Protein AF-F2I9W1-F1 (afdb_monomer_lite)

Foldseek 3Di:
DDPVVVVVVVVVVVLLVVLVVLLVVLVVDDALVVLLVVCVVVVDDPSSLVNNLVVCVVVVVVSNVVSSVVNCVVVVHDD

Organism: Fluviicola taffensis (strain DSM 16823 / NCIMB 13979 / RW262) (NCBI:txid755732)

pLDDT: mean 93.9, std 4.84, range [61.88, 97.38]

Secondary structure (DSSP, 8-state):
--HHHHHHHHHHHHHHHHHHHHHHHHTT--SHHHHHHHHHHH---HHHHHHHHHHHHHTT-HHHHHHHHHHHHHHT---

Structure (mmCIF, N/CA/C/O backbone):
data_AF-F2I9W1-F1
#
_entry.id   AF-F2I9W1-F1
#
loop_
_atom_site.group_PDB
_atom_site.id
_atom_site.type_symbol
_atom_site.label_atom_id
_atom_site.label_alt_id
_atom_site.label_comp_id
_atom_site.label_asym_id
_atom_site.label_entity_id
_atom_site.label_seq_id
_atom_site.pdbx_PDB_ins_code
_atom_site.Cartn_x
_atom_site.Cartn_y
_atom_site.Cartn_z
_atom_site.occupancy
_atom_site.B_iso_or_equiv
_atom_site.auth_seq_id
_atom_site.auth_comp_id
_atom_site.auth_asym_id
_atom_site.auth_atom_id
_atom_site.pdbx_PDB_model_num
ATOM 1 N N . MET A 1 1 ? 19.991 4.309 -24.503 1.00 61.88 1 MET A N 1
ATOM 2 C CA . MET A 1 1 ? 19.817 3.590 -23.227 1.00 61.88 1 MET A CA 1
ATOM 3 C C . MET A 1 1 ? 20.219 2.153 -23.468 1.00 61.88 1 MET A C 1
ATOM 5 O O . MET A 1 1 ? 20.063 1.680 -24.589 1.00 61.88 1 MET A O 1
ATOM 9 N N . SER A 1 2 ? 20.798 1.487 -22.477 1.00 88.31 2 SER A N 1
ATOM 10 C CA . SER A 1 2 ? 21.017 0.043 -22.576 1.00 88.31 2 SER A CA 1
ATOM 11 C C . SER A 1 2 ? 19.681 -0.696 -22.435 1.00 88.31 2 SER A C 1
ATOM 13 O O . SER A 1 2 ? 18.773 -0.213 -21.758 1.00 88.31 2 SER A O 1
ATOM 15 N N . HIS A 1 3 ? 19.559 -1.890 -23.019 1.00 85.31 3 HIS A N 1
ATOM 16 C CA . HIS A 1 3 ? 18.354 -2.717 -22.855 1.00 85.31 3 HIS A CA 1
ATOM 17 C C . HIS A 1 3 ? 18.045 -3.034 -21.382 1.00 85.31 3 HIS A C 1
ATOM 19 O O . HIS A 1 3 ? 16.887 -3.219 -21.016 1.00 85.31 3 HIS A O 1
ATOM 25 N N . GLN A 1 4 ? 19.066 -3.037 -20.518 1.00 90.69 4 GLN A N 1
ATOM 26 C CA . GLN A 1 4 ? 18.891 -3.193 -19.077 1.00 90.69 4 GLN A CA 1
ATOM 27 C C . GLN A 1 4 ? 18.199 -1.977 -18.441 1.00 90.69 4 GLN A C 1
ATOM 29 O O . GLN A 1 4 ? 17.329 -2.142 -17.591 1.00 90.69 4 GLN A O 1
ATOM 34 N N . GLU A 1 5 ? 18.558 -0.759 -18.851 1.00 93.06 5 GLU A N 1
ATOM 35 C CA . GLU A 1 5 ? 17.933 0.477 -18.355 1.00 93.06 5 GLU A CA 1
ATOM 36 C C . GLU A 1 5 ? 16.476 0.596 -18.815 1.00 93.06 5 GLU A C 1
ATOM 38 O O . GLU A 1 5 ? 15.614 1.002 -18.037 1.00 93.06 5 GLU A O 1
ATOM 43 N N . GLU A 1 6 ? 16.191 0.208 -20.060 1.00 93.06 6 GLU A N 1
ATOM 44 C CA . GLU A 1 6 ? 14.834 0.197 -20.617 1.00 93.06 6 GLU A CA 1
ATOM 45 C C . GLU A 1 6 ? 13.934 -0.800 -19.881 1.00 93.06 6 GLU A C 1
ATOM 47 O O . GLU A 1 6 ? 12.814 -0.458 -19.494 1.00 93.06 6 GLU A O 1
ATOM 52 N N . LEU A 1 7 ? 14.445 -2.007 -1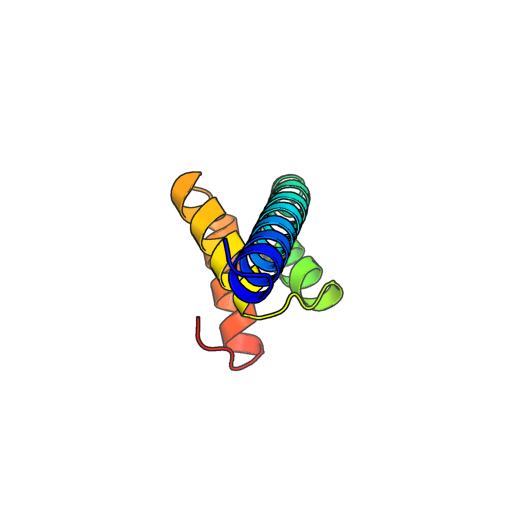9.614 1.00 94.12 7 LEU A N 1
ATOM 53 C CA . LEU A 1 7 ? 13.736 -3.015 -18.832 1.00 94.12 7 LEU A CA 1
ATOM 54 C C . LEU A 1 7 ? 13.473 -2.537 -17.398 1.00 94.12 7 LEU A C 1
ATOM 56 O O . LEU A 1 7 ? 12.350 -2.657 -16.908 1.00 94.12 7 LEU A O 1
ATOM 60 N N . ASN A 1 8 ? 14.482 -1.963 -16.738 1.00 94.38 8 ASN A N 1
ATOM 61 C CA . ASN A 1 8 ? 14.341 -1.448 -15.376 1.00 94.38 8 ASN A CA 1
ATOM 62 C C . ASN A 1 8 ? 13.279 -0.338 -15.302 1.00 94.38 8 ASN A C 1
ATOM 64 O O . ASN A 1 8 ? 12.439 -0.367 -14.403 1.00 94.38 8 ASN A O 1
ATOM 68 N N . ARG A 1 9 ? 13.252 0.584 -16.276 1.00 94.75 9 ARG A N 1
ATOM 69 C CA . ARG A 1 9 ? 12.201 1.611 -16.376 1.00 94.75 9 ARG A CA 1
ATOM 70 C C . ARG A 1 9 ? 10.812 1.009 -16.537 1.00 94.75 9 ARG A C 1
ATOM 72 O O . ARG A 1 9 ? 9.892 1.415 -15.836 1.00 94.75 9 ARG A O 1
ATOM 79 N N . ALA A 1 10 ? 10.654 0.032 -17.428 1.00 94.19 10 ALA A N 1
ATOM 80 C CA . ALA A 1 10 ? 9.359 -0.607 -17.651 1.00 94.19 10 ALA A CA 1
ATOM 81 C C . ALA A 1 10 ? 8.840 -1.317 -16.386 1.00 94.19 10 ALA A C 1
ATOM 83 O O . ALA A 1 10 ? 7.645 -1.257 -16.074 1.00 94.19 10 ALA A O 1
ATOM 84 N N . ILE A 1 11 ? 9.737 -1.960 -15.631 1.00 93.56 11 ILE A N 1
ATOM 85 C CA . ILE A 1 11 ? 9.409 -2.581 -14.342 1.00 93.56 11 ILE A CA 1
ATOM 86 C C . ILE A 1 11 ? 8.965 -1.516 -13.337 1.00 93.56 11 ILE A C 1
ATOM 88 O O . ILE A 1 11 ? 7.925 -1.676 -12.697 1.00 93.56 11 ILE A O 1
ATOM 92 N N . GLU A 1 12 ? 9.715 -0.423 -13.217 1.00 94.44 12 GLU A N 1
ATOM 93 C CA . GLU A 1 12 ? 9.403 0.658 -12.284 1.00 94.44 12 GLU A CA 1
ATOM 94 C C . GLU A 1 12 ? 8.056 1.326 -12.597 1.00 94.44 12 GLU A C 1
ATOM 96 O O . GLU A 1 12 ? 7.217 1.481 -11.708 1.00 94.44 12 GLU A O 1
ATOM 101 N N . GLU A 1 13 ? 7.789 1.638 -13.866 1.00 94.88 13 GLU A N 1
ATOM 102 C CA . GLU A 1 13 ? 6.497 2.178 -14.301 1.00 94.88 13 GLU A CA 1
ATOM 103 C C . GLU A 1 13 ? 5.337 1.228 -13.988 1.00 94.88 13 GLU A C 1
ATOM 105 O O . GLU A 1 13 ? 4.256 1.666 -13.586 1.00 94.88 13 GLU A O 1
ATOM 110 N N . THR A 1 14 ? 5.552 -0.079 -14.145 1.00 94.56 14 THR A N 1
ATOM 111 C CA . THR A 1 14 ? 4.538 -1.091 -13.832 1.00 94.56 14 THR A CA 1
ATOM 112 C C . THR A 1 14 ? 4.249 -1.132 -12.334 1.00 94.56 14 THR A C 1
ATOM 114 O O . THR A 1 14 ? 3.084 -1.147 -11.933 1.00 94.56 14 THR A O 1
ATOM 117 N N . GLN A 1 15 ? 5.290 -1.099 -11.498 1.00 93.94 15 GLN A N 1
ATOM 118 C CA . GLN A 1 15 ? 5.138 -1.051 -10.044 1.00 93.94 15 GLN A CA 1
ATOM 119 C C . GLN A 1 15 ? 4.399 0.212 -9.593 1.00 93.94 15 GLN A C 1
ATOM 121 O O . GLN A 1 15 ? 3.511 0.118 -8.747 1.00 93.94 15 GLN A O 1
ATOM 126 N N . ASN A 1 16 ? 4.715 1.367 -10.185 1.00 94.88 16 ASN A N 1
ATOM 127 C CA . ASN A 1 16 ? 4.033 2.630 -9.896 1.00 94.88 16 ASN A CA 1
ATOM 128 C C . ASN A 1 16 ? 2.545 2.557 -10.236 1.00 94.88 16 ASN A C 1
ATOM 130 O O . ASN A 1 16 ? 1.705 2.795 -9.371 1.00 94.88 16 ASN A O 1
ATOM 134 N N . LYS A 1 17 ? 2.201 2.131 -11.456 1.00 95.62 17 LYS A N 1
ATOM 135 C CA . LYS A 1 17 ? 0.798 1.990 -11.879 1.00 95.62 17 LYS A CA 1
ATOM 136 C C . LYS A 1 17 ? 0.026 1.006 -11.005 1.00 95.62 17 LYS A C 1
ATOM 138 O O . LYS A 1 17 ? -1.152 1.219 -10.722 1.00 95.62 17 LYS A O 1
ATOM 143 N N . PHE A 1 18 ? 0.675 -0.074 -10.576 1.00 94.62 18 PHE A N 1
ATOM 144 C CA . PHE A 1 18 ? 0.043 -1.053 -9.702 1.00 94.62 18 PHE A CA 1
ATOM 145 C C . PHE A 1 18 ? -0.189 -0.505 -8.288 1.00 94.62 18 PHE A C 1
ATOM 147 O O . PHE A 1 18 ? -1.281 -0.679 -7.746 1.00 94.62 18 PHE A O 1
ATOM 154 N N . ALA A 1 19 ? 0.786 0.209 -7.719 1.00 95.75 19 ALA A N 1
ATOM 155 C CA . ALA A 1 19 ? 0.627 0.892 -6.438 1.00 95.75 19 ALA A CA 1
ATOM 156 C C . ALA A 1 19 ? -0.492 1.943 -6.499 1.00 95.75 19 ALA A C 1
ATOM 158 O O . ALA A 1 19 ? -1.381 1.931 -5.654 1.00 95.75 19 ALA A O 1
ATOM 159 N N . GLU A 1 20 ? -0.529 2.773 -7.546 1.00 95.88 20 GLU A N 1
ATOM 160 C CA . GLU A 1 20 ? -1.600 3.753 -7.762 1.00 95.88 20 GLU A CA 1
ATOM 161 C C . GLU A 1 20 ? -2.986 3.109 -7.856 1.00 95.88 20 GLU A C 1
ATOM 163 O O . GLU A 1 20 ? -3.960 3.646 -7.323 1.00 95.88 20 GLU A O 1
ATOM 168 N N . LEU A 1 21 ? -3.095 1.972 -8.552 1.00 95.81 21 LEU A N 1
ATOM 169 C CA . LEU A 1 21 ? -4.344 1.225 -8.654 1.00 95.81 21 LEU A CA 1
ATOM 170 C C . LEU A 1 21 ? -4.800 0.752 -7.273 1.00 95.81 21 LEU A C 1
ATOM 172 O O . LEU A 1 21 ? -5.956 0.970 -6.914 1.00 95.81 21 LEU A O 1
ATOM 176 N N . ILE A 1 22 ? -3.901 0.156 -6.486 1.00 95.38 22 ILE A N 1
ATOM 177 C CA . ILE A 1 22 ? -4.227 -0.285 -5.129 1.00 95.38 22 ILE A CA 1
ATOM 178 C C . ILE A 1 22 ? -4.608 0.908 -4.245 1.00 95.38 22 ILE A C 1
ATOM 180 O O . ILE A 1 22 ? -5.651 0.853 -3.601 1.00 95.38 22 ILE A O 1
ATOM 184 N N . SER A 1 23 ? -3.854 2.009 -4.265 1.00 94.75 23 SER A N 1
ATOM 185 C CA . SER A 1 23 ? -4.197 3.223 -3.511 1.00 94.75 23 SER A CA 1
ATOM 186 C C . SER A 1 23 ? -5.560 3.795 -3.921 1.00 94.75 23 SER A C 1
ATOM 188 O O . SER A 1 23 ? -6.308 4.291 -3.083 1.00 94.75 23 SER A O 1
ATOM 190 N N . LYS A 1 24 ? -5.941 3.720 -5.204 1.00 94.94 24 LYS A N 1
ATOM 191 C CA . LYS A 1 24 ? -7.294 4.097 -5.661 1.00 94.94 24 LYS A CA 1
ATOM 192 C C . LYS A 1 24 ? -8.372 3.173 -5.097 1.00 94.94 24 LYS A C 1
ATOM 194 O O . LYS A 1 24 ? -9.425 3.667 -4.715 1.00 94.94 24 LYS A O 1
ATOM 199 N N . MET A 1 25 ? -8.116 1.867 -5.033 1.00 95.12 25 MET A N 1
ATOM 200 C CA . MET A 1 25 ? -9.050 0.913 -4.428 1.00 95.12 25 MET A CA 1
ATOM 201 C C . MET A 1 25 ? -9.192 1.151 -2.922 1.00 95.12 25 MET A C 1
ATOM 203 O O . MET A 1 25 ? -10.312 1.201 -2.427 1.00 95.12 25 MET A O 1
ATOM 207 N N . ILE A 1 26 ? -8.083 1.364 -2.211 1.00 94.81 26 ILE A N 1
ATOM 208 C CA . ILE A 1 26 ? -8.074 1.622 -0.765 1.00 94.81 26 ILE A CA 1
ATOM 209 C C . ILE A 1 26 ? -8.860 2.889 -0.420 1.00 94.81 26 ILE A C 1
ATOM 211 O O . ILE A 1 26 ? -9.676 2.851 0.487 1.00 94.81 26 ILE A O 1
ATOM 215 N N . ARG A 1 27 ? -8.733 3.969 -1.201 1.00 89.50 27 ARG A N 1
ATOM 216 C CA . ARG A 1 27 ? -9.503 5.210 -0.980 1.00 89.50 27 ARG A CA 1
ATOM 217 C C . ARG A 1 27 ? -11.023 5.063 -1.103 1.00 89.50 27 ARG A C 1
ATOM 219 O O . ARG A 1 27 ? -11.749 5.977 -0.735 1.00 89.50 27 ARG A O 1
ATOM 226 N N . SER A 1 28 ? -11.511 3.954 -1.660 1.00 91.19 28 SER A N 1
ATOM 227 C CA . SER A 1 28 ? -12.948 3.641 -1.679 1.00 91.19 28 SER A CA 1
ATOM 228 C C . SER A 1 28 ? -13.423 2.877 -0.436 1.00 91.19 28 SER A C 1
ATOM 230 O O . SER A 1 28 ? -14.608 2.568 -0.321 1.00 91.19 28 SER A O 1
ATOM 232 N N . ILE A 1 29 ? -12.506 2.561 0.482 1.00 93.75 29 ILE A N 1
ATOM 233 C CA . ILE A 1 29 ? -12.748 1.856 1.737 1.00 93.75 29 ILE A CA 1
ATOM 2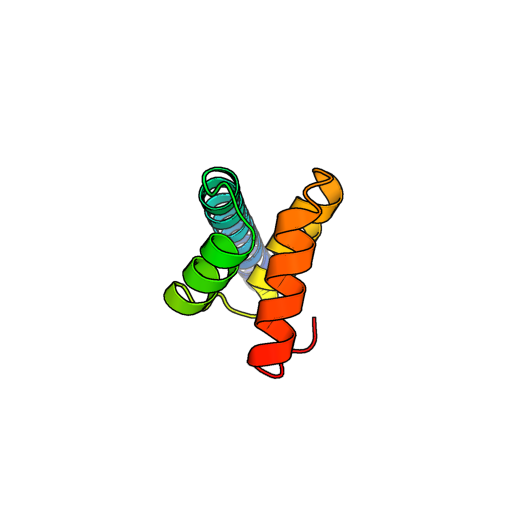34 C C . ILE A 1 29 ? -12.805 2.894 2.863 1.00 93.75 29 ILE A C 1
ATOM 236 O O . ILE A 1 29 ? -11.929 3.742 2.970 1.00 93.75 29 ILE A O 1
ATOM 240 N N . ASN A 1 30 ? -13.848 2.827 3.692 1.00 87.06 30 ASN A N 1
ATOM 241 C CA . ASN A 1 30 ? -14.188 3.894 4.642 1.00 87.06 30 ASN A CA 1
ATOM 242 C C . ASN A 1 30 ? -13.621 3.698 6.055 1.00 87.06 30 ASN A C 1
ATOM 244 O O . ASN A 1 30 ? -13.941 4.488 6.939 1.00 87.06 30 ASN A O 1
ATOM 248 N N . ASP A 1 31 ? -12.895 2.609 6.303 1.00 93.62 31 ASP A N 1
ATOM 249 C CA . ASP A 1 31 ? -12.367 2.314 7.628 1.00 93.62 31 ASP A CA 1
ATOM 250 C C . ASP A 1 31 ? -11.082 1.482 7.571 1.00 93.62 31 ASP A C 1
ATOM 252 O O . ASP A 1 31 ? -10.926 0.580 6.739 1.00 93.62 31 ASP A O 1
ATOM 256 N N . LYS A 1 32 ? -10.187 1.743 8.525 1.00 95.62 32 LYS A N 1
ATOM 257 C CA . LYS A 1 32 ? -8.897 1.062 8.686 1.00 95.62 32 LYS A C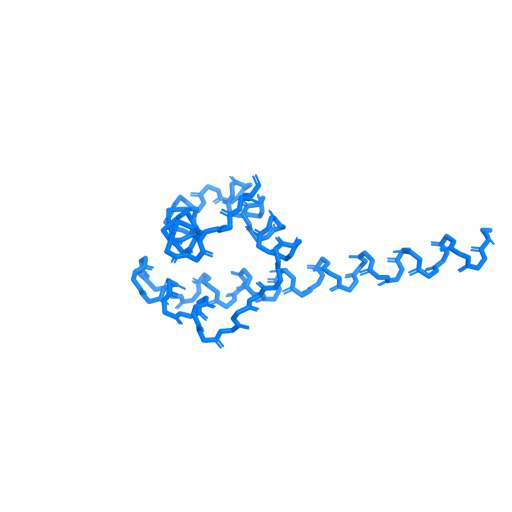A 1
ATOM 258 C C . LYS A 1 32 ? -8.995 -0.467 8.643 1.00 95.62 32 LYS A C 1
ATOM 260 O O . LYS A 1 32 ? -8.164 -1.116 8.011 1.00 95.62 32 LYS A O 1
ATOM 265 N N . LYS A 1 33 ? -9.983 -1.067 9.317 1.00 96.12 33 LYS A N 1
ATOM 266 C CA . LYS A 1 33 ? -10.085 -2.531 9.442 1.00 96.12 33 LYS A CA 1
ATOM 267 C C . LYS A 1 33 ? -10.360 -3.171 8.083 1.00 96.12 33 LYS A C 1
ATOM 269 O O . LYS A 1 33 ? -9.718 -4.158 7.727 1.00 96.12 33 LYS A O 1
ATOM 274 N N . SER A 1 34 ? -11.253 -2.574 7.304 1.00 97.38 34 SER A N 1
ATOM 275 C CA . SER A 1 34 ? -11.535 -3.003 5.936 1.00 97.38 34 SER A CA 1
ATOM 276 C C . SER A 1 34 ? -10.319 -2.828 5.013 1.00 97.38 34 SER A C 1
ATOM 278 O O . SER A 1 34 ? -10.102 -3.650 4.121 1.00 97.38 34 SER A O 1
ATOM 280 N N . ILE A 1 35 ? -9.475 -1.811 5.241 1.00 97.06 35 ILE A N 1
ATOM 281 C CA . ILE A 1 35 ? -8.208 -1.644 4.506 1.00 97.06 35 ILE A CA 1
ATOM 282 C C . ILE A 1 35 ? -7.231 -2.778 4.853 1.00 97.06 35 ILE A C 1
ATOM 284 O O . ILE A 1 35 ? -6.652 -3.385 3.950 1.00 97.06 35 ILE A O 1
ATOM 288 N N . VAL A 1 36 ? -7.080 -3.123 6.135 1.00 97.12 36 VAL A N 1
ATOM 289 C CA . VAL A 1 36 ? -6.239 -4.253 6.577 1.00 97.12 36 VAL A CA 1
ATOM 290 C C . VAL A 1 36 ? -6.729 -5.574 5.976 1.00 97.12 36 VAL A C 1
ATOM 292 O O . VAL A 1 36 ? -5.927 -6.365 5.476 1.00 97.12 36 VAL A O 1
ATOM 295 N N . GLU A 1 37 ? -8.040 -5.821 5.950 1.00 96.94 37 GLU A N 1
ATOM 296 C CA . GLU A 1 37 ? -8.627 -7.018 5.330 1.00 96.94 37 GLU A CA 1
ATOM 297 C C . GLU A 1 37 ? -8.401 -7.058 3.808 1.00 96.94 37 GLU A C 1
ATOM 299 O O . GLU A 1 37 ? -8.074 -8.104 3.229 1.00 96.94 37 GLU A O 1
ATOM 304 N N . PHE A 1 38 ? -8.492 -5.902 3.151 1.00 96.88 38 PHE A N 1
ATOM 305 C CA . PHE A 1 38 ? -8.151 -5.765 1.741 1.00 96.88 38 PHE A CA 1
ATOM 306 C C . PHE A 1 38 ? -6.678 -6.119 1.480 1.00 96.88 38 PHE A C 1
ATOM 308 O O . PHE A 1 38 ? -6.388 -6.897 0.564 1.00 96.88 38 PHE A O 1
ATOM 315 N N . LEU A 1 39 ? -5.747 -5.610 2.293 1.00 96.19 39 LEU A N 1
ATOM 316 C CA . LEU A 1 39 ? -4.319 -5.930 2.189 1.00 96.19 39 LEU A CA 1
ATOM 317 C C . LEU A 1 39 ? -4.053 -7.421 2.443 1.00 96.19 39 LEU A C 1
ATOM 319 O O . LEU A 1 39 ? -3.330 -8.044 1.668 1.00 96.19 39 LEU A O 1
ATOM 323 N N . ASN A 1 40 ? -4.719 -8.021 3.433 1.00 95.75 40 ASN A N 1
ATOM 324 C CA . ASN A 1 40 ? -4.699 -9.464 3.704 1.00 95.75 40 ASN A CA 1
ATOM 325 C C . ASN A 1 40 ? -5.175 -10.312 2.518 1.00 95.75 40 ASN A C 1
ATOM 327 O O . ASN A 1 40 ? -4.641 -11.394 2.254 1.00 95.75 40 ASN A O 1
ATOM 331 N N . THR A 1 41 ? -6.161 -9.813 1.775 1.00 95.56 41 THR A N 1
ATOM 332 C CA . THR A 1 41 ? -6.702 -10.488 0.592 1.00 95.56 41 THR A CA 1
ATOM 333 C C . THR A 1 41 ? -5.773 -10.355 -0.612 1.00 95.56 41 THR A C 1
ATOM 335 O O . THR A 1 41 ? -5.549 -11.324 -1.338 1.00 95.56 41 THR A O 1
ATOM 338 N N . LYS A 1 42 ? -5.241 -9.153 -0.860 1.00 94.19 42 LYS A N 1
ATOM 339 C CA . LYS A 1 42 ? -4.411 -8.872 -2.043 1.00 94.19 42 LYS A CA 1
ATOM 340 C C . LYS A 1 42 ? -2.955 -9.284 -1.882 1.00 94.19 42 LYS A C 1
ATOM 342 O O . LYS A 1 42 ? -2.319 -9.572 -2.891 1.00 94.19 42 LYS A O 1
ATOM 347 N N . LYS A 1 43 ? -2.445 -9.306 -0.650 1.00 94.12 43 LYS A N 1
ATOM 348 C CA . LYS A 1 43 ? -1.056 -9.633 -0.293 1.00 94.12 43 LYS A CA 1
ATOM 349 C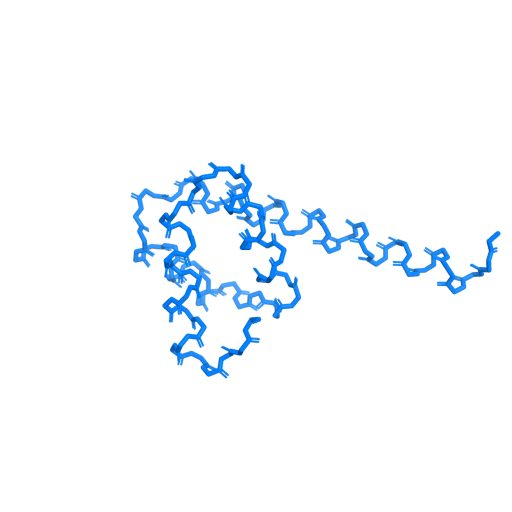 C . LYS A 1 43 ? -0.040 -8.934 -1.207 1.00 94.12 43 LYS A C 1
ATOM 351 O O . LYS A 1 43 ? 0.763 -9.608 -1.857 1.00 94.12 43 LYS A O 1
ATOM 356 N N . PRO A 1 44 ? -0.099 -7.593 -1.326 1.00 92.62 44 PRO A N 1
ATOM 357 C CA . PRO A 1 44 ? 0.821 -6.867 -2.189 1.00 92.62 44 PRO A CA 1
ATOM 358 C C . PRO A 1 44 ? 2.280 -7.107 -1.753 1.00 92.62 44 PRO A C 1
ATOM 360 O O . PRO A 1 44 ? 2.555 -7.179 -0.552 1.00 92.62 44 PRO A O 1
ATOM 363 N N . PRO A 1 45 ? 3.231 -7.205 -2.700 1.00 92.88 45 PRO A N 1
ATOM 364 C CA . PRO A 1 45 ? 4.652 -7.282 -2.374 1.00 92.88 45 PRO A CA 1
ATOM 365 C C . PRO A 1 45 ? 5.129 -6.067 -1.567 1.00 92.88 45 PRO A C 1
ATOM 367 O O . PRO A 1 45 ? 4.594 -4.969 -1.721 1.00 92.88 45 PRO A O 1
ATOM 370 N N . VAL A 1 46 ? 6.196 -6.237 -0.781 1.00 93.69 46 VAL A N 1
ATOM 371 C CA . VAL A 1 46 ? 6.758 -5.178 0.084 1.00 93.69 46 VAL A CA 1
ATOM 372 C C . VAL A 1 46 ? 7.069 -3.891 -0.687 1.00 93.69 46 VAL A C 1
ATOM 374 O O . VAL A 1 46 ? 6.716 -2.807 -0.236 1.00 93.69 46 VAL A O 1
ATOM 377 N N . GLU A 1 47 ? 7.646 -3.993 -1.885 1.00 93.25 47 GLU A N 1
ATOM 378 C CA . GLU A 1 47 ? 7.946 -2.817 -2.717 1.00 93.25 47 GLU A CA 1
ATOM 379 C C . GLU A 1 47 ? 6.688 -2.052 -3.151 1.00 93.25 47 GLU A C 1
ATOM 381 O O . GLU A 1 47 ? 6.704 -0.831 -3.278 1.00 93.25 47 GLU A O 1
ATOM 386 N N . ILE A 1 48 ? 5.568 -2.753 -3.326 1.00 95.50 48 ILE A N 1
ATOM 387 C CA . ILE A 1 48 ? 4.285 -2.122 -3.632 1.00 95.50 48 ILE A CA 1
ATOM 388 C C . ILE A 1 48 ? 3.700 -1.477 -2.374 1.00 95.50 48 ILE A C 1
ATOM 390 O O . ILE A 1 48 ? 3.217 -0.353 -2.454 1.00 95.50 48 ILE A O 1
ATOM 394 N N . LEU A 1 49 ? 3.808 -2.122 -1.206 1.00 96.06 49 LEU A N 1
ATOM 395 C CA . LEU A 1 49 ? 3.392 -1.538 0.077 1.00 96.06 49 LEU A CA 1
ATOM 396 C C . LEU A 1 49 ? 4.135 -0.236 0.390 1.00 96.06 49 LEU A C 1
ATOM 398 O O . LEU A 1 49 ? 3.494 0.739 0.769 1.00 96.06 49 LEU A O 1
ATOM 402 N N . LYS A 1 50 ? 5.456 -0.188 0.170 1.00 95.56 50 LYS A N 1
ATOM 403 C CA . LYS A 1 50 ? 6.256 1.039 0.325 1.00 95.56 50 LYS A CA 1
ATOM 404 C C . LYS A 1 50 ? 5.720 2.176 -0.542 1.00 95.56 50 LYS A C 1
ATOM 406 O O . LYS A 1 50 ? 5.546 3.290 -0.055 1.00 95.56 50 LYS A O 1
ATOM 411 N N . ARG A 1 51 ? 5.415 1.887 -1.812 1.00 96.25 51 ARG A N 1
ATOM 412 C CA . ARG A 1 51 ? 4.863 2.875 -2.751 1.00 96.25 51 ARG A CA 1
ATOM 413 C C . ARG A 1 51 ? 3.454 3.322 -2.351 1.00 96.25 51 ARG A C 1
ATOM 415 O O . ARG A 1 51 ? 3.186 4.516 -2.369 1.00 96.25 51 ARG A O 1
ATOM 422 N N . ILE A 1 52 ? 2.577 2.403 -1.937 1.00 96.56 52 ILE A N 1
ATOM 423 C CA . ILE A 1 52 ? 1.236 2.749 -1.429 1.00 96.56 52 ILE A CA 1
ATOM 424 C C . ILE A 1 52 ? 1.356 3.649 -0.194 1.00 96.56 52 ILE A C 1
ATOM 426 O O . ILE A 1 52 ? 0.651 4.650 -0.112 1.00 96.56 52 ILE A O 1
ATOM 430 N N . ASN A 1 53 ? 2.261 3.329 0.737 1.00 96.31 53 ASN A N 1
ATOM 431 C CA . ASN A 1 53 ? 2.485 4.123 1.943 1.00 96.31 53 ASN A CA 1
ATOM 432 C C . ASN A 1 53 ? 3.002 5.530 1.612 1.00 96.31 53 ASN A C 1
ATOM 434 O O . ASN A 1 53 ? 2.527 6.503 2.184 1.00 96.31 53 ASN A O 1
ATOM 438 N N . ALA A 1 54 ? 3.921 5.657 0.649 1.00 96.31 54 ALA A N 1
ATOM 439 C CA . ALA A 1 54 ? 4.382 6.960 0.167 1.00 96.31 54 ALA A CA 1
ATOM 440 C C . ALA A 1 54 ? 3.228 7.789 -0.424 1.00 96.31 54 ALA A C 1
ATOM 442 O O . ALA A 1 54 ? 3.042 8.939 -0.039 1.00 96.31 54 ALA A O 1
ATOM 443 N N . ILE A 1 55 ? 2.397 7.176 -1.276 1.00 96.12 55 ILE A N 1
ATOM 444 C CA . ILE A 1 55 ? 1.201 7.8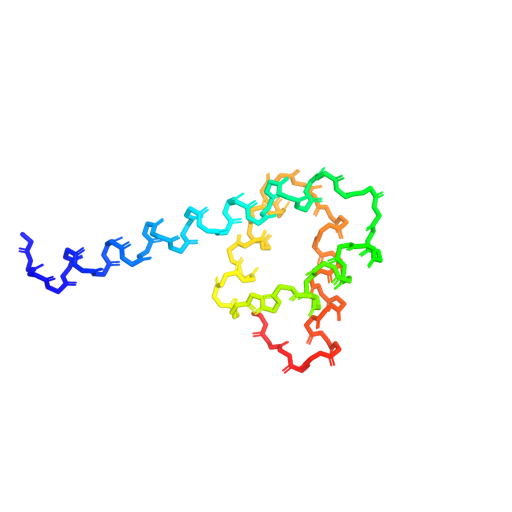22 -1.838 1.00 96.12 55 ILE A CA 1
ATOM 445 C C . ILE A 1 55 ? 0.232 8.245 -0.723 1.00 96.12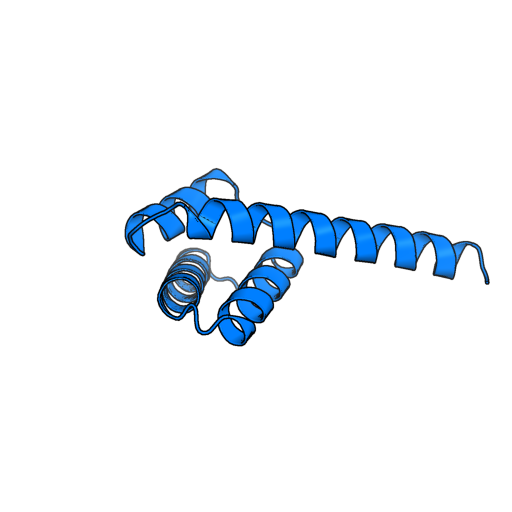 55 ILE A C 1
ATOM 447 O O . ILE A 1 55 ? -0.359 9.319 -0.801 1.00 96.12 55 ILE A O 1
ATOM 451 N N . ALA A 1 56 ? 0.035 7.417 0.304 1.00 95.94 56 ALA A N 1
ATOM 452 C CA . ALA A 1 56 ? -0.845 7.742 1.425 1.00 95.94 56 ALA A CA 1
ATOM 453 C C . ALA A 1 56 ? -0.320 8.947 2.224 1.00 95.94 56 ALA A C 1
ATOM 455 O O . ALA A 1 56 ? -1.085 9.868 2.496 1.00 95.94 56 ALA A O 1
ATOM 456 N N . ILE A 1 57 ? 0.988 8.991 2.506 1.00 96.25 57 ILE A N 1
ATOM 457 C CA . ILE A 1 57 ? 1.646 10.128 3.170 1.00 96.25 57 ILE A CA 1
ATOM 458 C C . ILE A 1 57 ? 1.479 11.414 2.351 1.00 96.25 57 ILE A C 1
ATOM 460 O O . ILE A 1 57 ? 1.101 12.441 2.908 1.00 96.25 57 ILE A O 1
ATOM 464 N N . GLU A 1 58 ? 1.725 11.363 1.038 1.00 96.56 58 GLU A N 1
ATOM 465 C CA . GLU A 1 58 ? 1.579 12.520 0.138 1.00 96.56 58 GLU A CA 1
ATOM 466 C C . GLU A 1 58 ? 0.142 13.057 0.080 1.00 96.56 58 GLU A C 1
ATOM 468 O O . GLU A 1 58 ? -0.060 14.253 -0.114 1.00 96.56 58 GLU A O 1
ATOM 473 N N . ASN A 1 59 ? -0.851 12.182 0.251 1.00 94.56 59 ASN A N 1
ATOM 474 C CA . ASN A 1 59 ? -2.268 12.546 0.247 1.00 94.56 59 ASN A CA 1
ATOM 475 C C . ASN A 1 59 ? -2.835 12.832 1.648 1.00 94.56 59 ASN A C 1
ATOM 477 O O . ASN A 1 59 ? -4.046 13.004 1.765 1.00 94.56 59 ASN A O 1
ATOM 481 N N . GLU A 1 60 ? -1.997 12.846 2.691 1.00 95.69 60 GLU A N 1
ATOM 482 C CA . GLU A 1 60 ? -2.423 12.984 4.094 1.00 95.69 60 GLU A CA 1
ATOM 483 C C . GLU A 1 60 ? -3.463 11.920 4.525 1.00 95.69 60 GLU A C 1
ATOM 485 O O . GLU A 1 60 ? -4.270 12.126 5.431 1.00 95.69 60 GLU A O 1
ATOM 490 N N . ASP A 1 61 ? -3.434 10.745 3.889 1.00 95.06 61 ASP A N 1
ATOM 491 C CA . ASP A 1 61 ? -4.303 9.604 4.187 1.00 95.06 61 ASP A CA 1
ATOM 492 C C . ASP A 1 61 ? -3.714 8.782 5.344 1.00 95.06 61 ASP A C 1
ATOM 494 O O . ASP A 1 61 ? -3.119 7.709 5.176 1.00 95.06 61 ASP A O 1
ATOM 498 N N . TYR A 1 62 ? -3.832 9.337 6.551 1.00 94.44 62 TYR A N 1
ATOM 499 C CA . TYR A 1 62 ? -3.290 8.727 7.766 1.00 94.44 62 TYR A CA 1
ATOM 500 C C . TYR A 1 62 ? -3.975 7.406 8.133 1.00 94.44 62 TYR A C 1
ATOM 502 O O . TYR A 1 62 ? -3.340 6.544 8.737 1.00 94.44 62 TYR A O 1
ATOM 510 N N . GLU A 1 63 ? -5.232 7.207 7.731 1.00 95.06 63 GLU A N 1
ATOM 511 C CA . GLU A 1 63 ? -5.949 5.958 7.988 1.00 95.06 63 GLU A CA 1
ATOM 512 C C . GLU A 1 63 ? -5.350 4.799 7.183 1.00 95.06 63 GLU A C 1
ATOM 514 O O . GLU A 1 63 ? -5.096 3.723 7.734 1.00 95.06 63 GLU A O 1
ATOM 519 N N . THR A 1 64 ? -5.016 5.037 5.911 1.00 96.38 64 THR A N 1
ATOM 520 C CA . THR A 1 64 ? -4.263 4.070 5.106 1.00 96.38 64 THR A CA 1
ATOM 521 C C . THR A 1 64 ? -2.866 3.820 5.679 1.00 96.38 64 THR A C 1
ATOM 523 O O . THR A 1 64 ? -2.422 2.671 5.707 1.00 96.38 64 THR A O 1
ATOM 526 N N . CYS A 1 65 ? -2.175 4.852 6.177 1.00 96.62 65 CYS A N 1
ATOM 527 C CA . CYS A 1 65 ? -0.857 4.686 6.805 1.00 96.62 65 CYS A CA 1
ATOM 528 C C . CYS A 1 65 ? -0.929 3.773 8.040 1.00 96.62 65 CYS A C 1
ATOM 530 O O . CYS A 1 65 ? -0.125 2.848 8.189 1.00 96.62 65 CYS A O 1
ATOM 532 N N . ASP A 1 66 ? -1.922 3.993 8.902 1.00 96.94 66 ASP A N 1
ATOM 533 C CA . ASP A 1 66 ? -2.149 3.174 10.091 1.00 96.94 66 ASP A CA 1
ATOM 534 C C . ASP A 1 66 ? -2.552 1.738 9.731 1.00 96.94 66 ASP A C 1
ATOM 536 O O . ASP A 1 66 ? -2.057 0.792 10.348 1.00 96.94 66 ASP A O 1
ATOM 540 N N . ALA A 1 67 ? -3.387 1.549 8.703 1.00 97.31 67 ALA A N 1
ATOM 541 C CA . ALA A 1 67 ? -3.749 0.222 8.205 1.00 97.31 67 ALA A CA 1
ATOM 542 C C . ALA A 1 67 ? -2.530 -0.547 7.673 1.00 97.31 67 ALA A C 1
ATOM 544 O O . ALA A 1 67 ? -2.352 -1.729 7.969 1.00 97.31 67 ALA A O 1
ATOM 545 N N . ILE A 1 68 ? -1.659 0.119 6.911 1.00 96.94 68 ILE A N 1
ATOM 546 C CA . ILE A 1 68 ? -0.426 -0.487 6.398 1.00 96.94 68 ILE A CA 1
ATOM 547 C C . ILE A 1 68 ? 0.496 -0.878 7.553 1.00 96.94 68 ILE A C 1
ATOM 549 O O . ILE A 1 68 ? 1.050 -1.976 7.540 1.00 96.94 68 ILE A O 1
ATOM 553 N N . LYS A 1 69 ? 0.640 -0.012 8.560 1.00 96.50 69 LYS A N 1
ATOM 554 C CA . LYS A 1 69 ? 1.436 -0.294 9.759 1.00 96.50 69 LYS A CA 1
ATOM 555 C C . LYS A 1 69 ? 0.905 -1.500 10.536 1.00 96.50 69 LYS A C 1
ATOM 557 O O . LYS A 1 69 ? 1.689 -2.323 10.996 1.00 96.50 69 LYS A O 1
ATOM 562 N N . GLU A 1 70 ? -0.410 -1.608 10.694 1.00 97.06 70 GLU A N 1
ATOM 563 C CA . GLU A 1 70 ? -1.041 -2.761 11.342 1.00 97.06 70 GLU A CA 1
ATOM 564 C C . GLU A 1 70 ? -0.772 -4.045 10.551 1.00 97.06 70 GLU A C 1
ATOM 566 O O . GLU A 1 70 ? -0.227 -5.006 11.095 1.00 97.06 70 GLU A O 1
ATOM 571 N N . TYR A 1 71 ? -1.024 -4.013 9.241 1.00 96.88 71 TYR A N 1
ATOM 572 C CA . TYR A 1 71 ? -0.766 -5.135 8.344 1.00 96.88 71 TYR A CA 1
ATOM 573 C C . TYR A 1 71 ? 0.699 -5.606 8.393 1.00 96.88 71 TYR A C 1
ATOM 575 O O . TYR A 1 71 ? 0.963 -6.808 8.438 1.00 96.88 71 TYR A O 1
ATOM 583 N N . THR A 1 72 ? 1.675 -4.692 8.401 1.00 95.81 72 THR A N 1
ATOM 584 C CA . THR A 1 72 ? 3.098 -5.069 8.403 1.00 95.81 72 THR A CA 1
ATOM 585 C C . THR A 1 72 ? 3.545 -5.675 9.722 1.00 95.81 72 THR A C 1
ATOM 587 O O . THR A 1 72 ? 4.310 -6.640 9.702 1.00 95.81 72 THR A O 1
ATOM 590 N N . ILE A 1 73 ? 3.027 -5.184 10.851 1.00 95.38 73 ILE A N 1
ATOM 591 C CA . ILE A 1 73 ? 3.265 -5.775 12.173 1.00 95.38 73 ILE A CA 1
ATOM 592 C C . ILE A 1 73 ? 2.708 -7.202 12.228 1.00 95.38 73 ILE A C 1
ATOM 594 O O . ILE A 1 73 ? 3.432 -8.113 12.627 1.00 95.38 73 ILE A O 1
ATOM 598 N N . GLU A 1 74 ? 1.464 -7.417 11.783 1.00 94.69 74 GLU A N 1
ATOM 599 C CA . GLU A 1 74 ? 0.823 -8.744 11.768 1.00 94.69 74 GLU A CA 1
ATOM 600 C C . GLU A 1 74 ? 1.607 -9.779 10.946 1.00 94.69 74 GLU A C 1
ATOM 602 O O . GLU A 1 74 ? 1.617 -10.965 11.276 1.00 94.69 74 GLU A O 1
ATOM 607 N N . HIS A 1 75 ? 2.292 -9.328 9.892 1.00 93.19 75 HIS A N 1
ATOM 608 C CA . HIS A 1 75 ? 3.001 -10.189 8.942 1.00 93.19 75 HIS A CA 1
ATOM 609 C C . HIS A 1 75 ? 4.525 -10.211 9.135 1.00 93.19 75 HIS A C 1
ATOM 611 O O . HIS A 1 75 ? 5.222 -10.873 8.365 1.00 93.19 75 HIS A O 1
ATOM 617 N N . GLY A 1 76 ? 5.063 -9.493 10.128 1.00 92.06 76 GLY A N 1
ATOM 618 C CA . GLY A 1 76 ? 6.509 -9.391 10.359 1.00 92.06 76 GLY A CA 1
ATOM 619 C C . GLY A 1 76 ? 7.279 -8.727 9.208 1.00 92.06 76 GLY A C 1
ATOM 620 O O . GLY A 1 76 ? 8.440 -9.059 8.967 1.00 92.06 76 GLY A O 1
ATOM 621 N N . ILE A 1 77 ? 6.636 -7.817 8.473 1.00 90.00 77 ILE A N 1
ATOM 622 C CA . ILE A 1 77 ? 7.237 -7.063 7.367 1.00 90.00 77 ILE A CA 1
ATOM 623 C C . ILE A 1 77 ? 7.896 -5.798 7.919 1.00 90.00 77 ILE A C 1
ATOM 625 O O . ILE A 1 77 ? 7.305 -5.082 8.722 1.00 90.00 77 ILE A O 1
ATOM 629 N N . ASN A 1 78 ? 9.097 -5.485 7.432 1.00 83.75 78 ASN A N 1
ATOM 630 C CA . ASN A 1 78 ? 9.773 -4.223 7.719 1.00 83.75 78 ASN A CA 1
ATOM 631 C C . ASN A 1 78 ? 9.703 -3.326 6.473 1.00 83.75 78 ASN A C 1
ATOM 633 O O . ASN A 1 78 ? 10.173 -3.736 5.406 1.00 83.75 78 ASN A O 1
ATOM 637 N N . LEU A 1 79 ? 9.057 -2.162 6.602 1.00 77.31 79 LEU A N 1
ATOM 638 C CA . LEU A 1 79 ? 8.890 -1.185 5.517 1.00 77.31 79 LEU A CA 1
ATOM 639 C C . LEU A 1 79 ? 10.100 -0.268 5.374 1.00 77.31 79 LEU A C 1
ATOM 641 O O . LEU A 1 79 ? 10.628 0.182 6.412 1.00 77.31 79 LEU A O 1
#

Sequence (79 aa):
MSHQEELNRAIEETQNKFAELISKMIRSINDKKSIVEFLNTKKPPVEILKRINAIAIENEDYETCDAIKEYTIEHGINL

Radius of gyration: 13.6 Å; chains: 1; bounding box: 35×24×35 Å